Protein AF-A0A6G0KZS3-F1 (afdb_monomer_lite)

Structure (mmCIF, N/CA/C/O backbone):
data_AF-A0A6G0KZS3-F1
#
_entry.id   AF-A0A6G0KZS3-F1
#
loop_
_atom_site.group_PDB
_atom_site.id
_atom_site.type_symbol
_atom_site.label_atom_id
_atom_site.label_alt_id
_atom_site.label_comp_id
_atom_site.label_asym_id
_atom_site.label_entity_id
_atom_site.label_seq_id
_atom_site.pdbx_PDB_ins_code
_atom_site.Cartn_x
_atom_site.Cartn_y
_atom_site.Cartn_z
_atom_site.occupancy
_atom_site.B_iso_or_equiv
_atom_site.auth_seq_id
_atom_site.auth_comp_id
_atom_site.auth_asym_id
_atom_site.auth_atom_id
_atom_site.pdbx_PDB_model_num
ATOM 1 N N . MET A 1 1 ? 31.550 -29.328 -32.102 1.00 39.69 1 MET A N 1
ATOM 2 C CA . MET A 1 1 ? 31.745 -28.303 -31.057 1.00 39.69 1 MET A CA 1
ATOM 3 C C . MET A 1 1 ? 30.416 -28.162 -30.347 1.00 39.69 1 MET A C 1
ATOM 5 O O . MET A 1 1 ? 29.513 -27.527 -30.875 1.00 39.69 1 MET A O 1
ATOM 9 N N . GLN A 1 2 ? 30.274 -28.915 -29.259 1.00 29.72 2 GLN A N 1
ATOM 10 C CA . GLN A 1 2 ? 29.063 -29.011 -28.453 1.00 29.72 2 GLN A CA 1
ATOM 11 C C . GLN A 1 2 ? 28.859 -27.678 -27.726 1.00 29.72 2 GLN A C 1
ATOM 13 O O . GLN A 1 2 ? 29.783 -27.167 -27.096 1.00 29.72 2 GLN A O 1
ATOM 18 N N . VAL A 1 3 ? 27.673 -27.097 -27.873 1.00 37.41 3 VAL A N 1
ATOM 19 C CA . VAL A 1 3 ? 27.232 -25.933 -27.105 1.00 37.41 3 VAL A CA 1
ATOM 20 C C . VAL A 1 3 ? 26.646 -26.497 -25.818 1.00 37.41 3 VAL A C 1
ATOM 22 O O . VAL A 1 3 ? 25.468 -26.841 -25.781 1.00 37.41 3 VAL A O 1
ATOM 25 N N . ASP A 1 4 ? 27.498 -26.694 -24.813 1.00 33.75 4 ASP A N 1
ATOM 26 C CA . ASP A 1 4 ? 27.059 -27.204 -23.519 1.00 33.75 4 ASP A CA 1
ATOM 27 C C . ASP A 1 4 ? 26.267 -26.134 -22.763 1.00 33.75 4 ASP A C 1
ATOM 29 O O . ASP A 1 4 ? 26.659 -24.972 -22.616 1.00 33.75 4 ASP A O 1
ATOM 33 N N . GLU A 1 5 ? 25.096 -26.579 -22.336 1.00 44.16 5 GLU A N 1
ATOM 34 C CA . GLU A 1 5 ? 24.052 -25.869 -21.631 1.00 44.16 5 GLU A CA 1
ATOM 35 C C . GLU A 1 5 ? 24.571 -25.257 -20.323 1.00 44.16 5 GLU A C 1
ATOM 37 O O . GLU A 1 5 ? 24.999 -25.962 -19.410 1.00 44.16 5 GLU A O 1
ATOM 42 N N . LEU A 1 6 ? 24.466 -23.933 -20.181 1.00 41.03 6 LEU A N 1
ATOM 43 C CA . LEU A 1 6 ? 24.489 -23.285 -18.869 1.00 41.03 6 LEU A CA 1
ATOM 44 C C . LEU A 1 6 ? 23.038 -23.082 -18.413 1.00 41.03 6 LEU A C 1
ATOM 46 O O . LEU A 1 6 ? 22.379 -22.143 -18.875 1.00 41.03 6 LEU A O 1
ATOM 50 N N . PRO A 1 7 ? 22.501 -23.932 -17.518 1.00 41.41 7 PRO A N 1
ATOM 51 C CA . PRO A 1 7 ? 21.160 -23.746 -17.001 1.00 41.41 7 PRO A CA 1
ATOM 52 C C . PRO A 1 7 ? 21.137 -22.508 -16.106 1.00 41.41 7 PRO A C 1
ATOM 54 O O . PRO A 1 7 ? 21.902 -22.395 -15.155 1.00 41.41 7 PRO A O 1
ATOM 57 N N . CYS A 1 8 ? 20.245 -21.578 -16.448 1.00 39.38 8 CYS A N 1
ATOM 58 C CA . CYS A 1 8 ? 19.611 -20.538 -15.634 1.00 39.38 8 CYS A CA 1
ATOM 59 C C . CYS A 1 8 ? 20.050 -20.404 -14.155 1.00 39.38 8 CYS A C 1
ATOM 61 O O . CYS A 1 8 ? 19.211 -20.481 -13.254 1.00 39.38 8 CYS A O 1
ATOM 63 N N . PHE A 1 9 ? 21.321 -20.086 -13.890 1.00 33.47 9 PHE A N 1
ATOM 64 C CA . PHE A 1 9 ? 21.834 -19.863 -12.530 1.00 33.47 9 PHE A CA 1
ATOM 65 C C . PHE A 1 9 ? 21.087 -18.715 -11.823 1.00 33.47 9 PHE A C 1
ATOM 67 O O . PHE A 1 9 ? 20.845 -18.749 -10.622 1.00 33.47 9 PHE A O 1
ATOM 74 N N . TRP A 1 10 ? 20.586 -17.747 -12.595 1.00 36.19 10 TRP A N 1
ATOM 75 C CA . TRP A 1 10 ? 19.781 -16.628 -12.093 1.00 36.19 10 TRP A CA 1
ATOM 76 C C . TRP A 1 10 ? 18.278 -16.923 -11.949 1.00 36.19 10 TRP A C 1
ATOM 78 O O . TRP A 1 10 ? 17.560 -16.138 -11.334 1.00 36.19 10 TRP A O 1
ATOM 88 N N . GLY A 1 11 ? 17.776 -18.037 -12.495 1.00 37.59 11 GLY A N 1
ATOM 89 C CA . GLY A 1 11 ? 16.354 -18.401 -12.427 1.00 37.59 11 GLY A CA 1
ATOM 90 C C . GLY A 1 11 ? 15.974 -19.208 -11.180 1.00 37.59 11 GLY A C 1
ATOM 91 O O . GLY A 1 11 ? 14.811 -19.190 -10.768 1.00 37.59 11 GLY A O 1
ATOM 92 N N . ALA A 1 12 ? 16.945 -19.903 -10.581 1.00 36.94 12 ALA A N 1
ATOM 93 C CA . ALA A 1 12 ? 16.737 -20.801 -9.444 1.00 36.94 12 ALA A CA 1
ATOM 94 C C . ALA A 1 12 ? 16.919 -20.116 -8.077 1.00 36.94 12 ALA A C 1
ATOM 96 O O . ALA A 1 12 ? 16.227 -20.470 -7.126 1.00 36.94 12 ALA A O 1
ATOM 97 N N . VAL A 1 13 ? 17.751 -19.070 -7.980 1.00 42.22 13 VAL A N 1
ATOM 98 C CA . VAL A 1 13 ? 18.003 -18.355 -6.707 1.00 42.22 13 VAL A CA 1
ATOM 99 C C . VAL A 1 13 ? 16.739 -17.682 -6.147 1.00 42.22 13 VAL A C 1
ATOM 101 O O . VAL A 1 13 ? 16.626 -17.465 -4.945 1.00 42.22 13 VAL A O 1
ATOM 104 N N . PHE A 1 14 ? 15.741 -17.398 -6.988 1.00 44.47 14 PHE A N 1
ATOM 105 C CA . PHE A 1 14 ? 14.516 -16.721 -6.554 1.00 44.47 14 PHE A CA 1
ATOM 106 C C . PHE A 1 14 ? 13.391 -17.660 -6.077 1.00 44.47 14 PHE A C 1
ATOM 108 O O . PHE A 1 14 ? 12.347 -17.161 -5.655 1.00 44.47 14 PHE A O 1
ATOM 115 N N . ARG A 1 15 ? 13.535 -18.994 -6.169 1.00 47.59 15 ARG A N 1
ATOM 116 C CA . ARG A 1 15 ? 12.397 -19.908 -5.932 1.00 47.59 15 ARG A CA 1
ATOM 117 C C . ARG A 1 15 ? 12.238 -20.433 -4.508 1.00 47.59 15 ARG A C 1
ATOM 119 O O . ARG A 1 15 ? 11.091 -20.616 -4.116 1.00 47.59 15 ARG A O 1
ATOM 126 N N . GLU A 1 16 ? 13.295 -20.596 -3.712 1.00 47.72 16 GLU A N 1
ATOM 127 C CA . GLU A 1 16 ? 13.157 -21.370 -2.460 1.00 47.72 16 GLU A CA 1
ATOM 128 C C . GLU A 1 16 ? 13.212 -20.579 -1.131 1.00 47.72 16 GLU A C 1
ATOM 130 O O . GLU A 1 16 ? 12.835 -21.141 -0.109 1.00 47.72 16 GLU A O 1
ATOM 135 N N . ALA A 1 17 ? 13.630 -19.301 -1.069 1.00 53.62 17 ALA A N 1
ATOM 136 C CA . ALA A 1 17 ? 14.018 -18.722 0.239 1.00 53.62 17 ALA A CA 1
ATOM 137 C C . ALA A 1 17 ? 13.681 -17.244 0.532 1.00 53.62 17 ALA A C 1
ATOM 139 O O . ALA A 1 17 ? 14.250 -16.674 1.459 1.00 53.62 17 ALA A O 1
ATOM 140 N N . ALA A 1 18 ? 12.757 -16.592 -0.179 1.00 63.88 18 ALA A N 1
ATOM 141 C CA . ALA A 1 18 ? 12.428 -15.187 0.111 1.00 63.88 18 ALA A CA 1
ATOM 142 C C . ALA A 1 18 ? 10.924 -14.964 0.296 1.00 63.88 18 ALA A C 1
ATOM 144 O O . ALA A 1 18 ? 10.260 -14.341 -0.534 1.00 63.88 18 ALA A O 1
ATOM 145 N N . LYS A 1 19 ? 10.366 -15.454 1.413 1.00 66.44 19 LYS A N 1
ATOM 146 C CA . LYS A 1 19 ? 9.069 -14.940 1.879 1.00 66.44 19 LYS A CA 1
ATOM 147 C C . LYS A 1 19 ? 9.222 -13.423 2.080 1.00 66.44 19 LYS A C 1
ATOM 149 O O . LYS A 1 19 ? 10.180 -13.004 2.730 1.00 66.44 19 LYS A O 1
ATOM 154 N N . PRO A 1 20 ? 8.342 -12.578 1.524 1.00 71.25 20 PRO A N 1
ATOM 155 C CA . PRO A 1 20 ? 8.448 -11.136 1.701 1.00 71.25 20 PRO A CA 1
ATOM 156 C C . PRO A 1 20 ? 8.001 -10.756 3.117 1.00 71.25 20 PRO A C 1
ATOM 158 O O . PRO A 1 20 ? 6.816 -10.555 3.371 1.00 71.25 20 PRO A O 1
ATOM 161 N N . VAL A 1 21 ? 8.962 -10.695 4.043 1.00 71.25 21 VAL A N 1
ATOM 162 C CA . VAL A 1 21 ? 8.724 -10.384 5.467 1.00 71.25 21 VAL A CA 1
ATOM 163 C C . VAL A 1 21 ? 8.849 -8.884 5.766 1.00 71.25 21 VAL A C 1
ATOM 165 O O . VAL A 1 21 ? 8.308 -8.402 6.753 1.00 71.25 21 VAL A O 1
ATOM 168 N N . CYS A 1 22 ? 9.549 -8.121 4.922 1.00 74.56 22 CYS A N 1
ATOM 169 C CA . CYS A 1 22 ? 9.937 -6.743 5.239 1.00 74.56 22 CYS A CA 1
ATOM 170 C C . CYS A 1 22 ? 9.008 -5.652 4.681 1.00 74.56 22 CYS A C 1
ATOM 172 O O . CYS A 1 22 ? 8.903 -4.587 5.283 1.00 74.56 22 CYS A O 1
ATOM 174 N N . ALA A 1 23 ? 8.347 -5.868 3.539 1.00 79.81 23 ALA A N 1
ATOM 175 C CA . ALA A 1 23 ? 7.563 -4.818 2.886 1.00 79.81 23 ALA A CA 1
ATOM 176 C C . ALA A 1 23 ? 6.362 -5.359 2.104 1.00 79.81 23 ALA A C 1
ATOM 178 O O . ALA A 1 23 ? 6.430 -6.427 1.495 1.00 79.81 23 ALA A O 1
ATOM 179 N N . ARG A 1 24 ? 5.285 -4.560 2.069 1.00 85.50 24 ARG A N 1
ATOM 180 C CA . ARG A 1 24 ? 4.100 -4.809 1.237 1.00 85.50 24 ARG A CA 1
ATOM 181 C C . ARG A 1 24 ? 4.268 -4.301 -0.194 1.00 85.50 24 ARG A C 1
ATOM 183 O O . ARG A 1 24 ? 5.020 -3.359 -0.463 1.00 85.50 24 ARG A O 1
ATOM 190 N N . SER A 1 25 ? 3.493 -4.861 -1.116 1.00 87.94 25 SER A N 1
ATOM 191 C CA . SER A 1 25 ? 3.476 -4.489 -2.529 1.00 87.94 25 SER A CA 1
ATOM 192 C C . SER A 1 25 ? 3.112 -3.019 -2.753 1.00 87.94 25 SER A C 1
ATOM 194 O O . SER A 1 25 ? 3.643 -2.402 -3.678 1.00 87.94 25 SER A O 1
ATOM 196 N N . SER A 1 26 ? 2.280 -2.420 -1.893 1.00 87.62 26 SER A N 1
ATOM 197 C CA . SER A 1 26 ? 1.963 -0.985 -1.935 1.00 87.62 26 SER A CA 1
ATOM 198 C C . SER A 1 26 ? 3.194 -0.118 -1.669 1.00 87.62 26 SER A C 1
ATOM 200 O O . SER A 1 26 ? 3.451 0.827 -2.412 1.00 87.62 26 SER A O 1
ATOM 202 N N . THR A 1 27 ? 3.991 -0.475 -0.659 1.00 89.31 27 THR A N 1
ATOM 203 C CA . THR A 1 27 ? 5.223 0.236 -0.291 1.00 89.31 27 THR A CA 1
ATOM 204 C C . THR A 1 27 ? 6.263 0.119 -1.397 1.00 89.31 27 THR A C 1
ATOM 206 O O . THR A 1 27 ? 6.851 1.118 -1.803 1.00 89.31 27 THR A O 1
ATOM 209 N N . LEU A 1 28 ? 6.432 -1.083 -1.956 1.00 89.75 28 LEU A N 1
ATOM 210 C CA . LEU A 1 28 ? 7.341 -1.312 -3.082 1.00 89.75 28 LEU A CA 1
ATOM 211 C C . LEU A 1 28 ? 6.908 -0.547 -4.337 1.00 89.75 28 LEU A C 1
ATOM 213 O O . LEU A 1 28 ? 7.745 0.021 -5.036 1.00 89.75 28 LEU A O 1
ATOM 217 N N . THR A 1 29 ? 5.604 -0.486 -4.614 1.00 90.38 29 THR A N 1
ATOM 218 C CA . THR A 1 29 ? 5.065 0.277 -5.749 1.00 90.38 29 THR A CA 1
ATOM 219 C C . THR A 1 29 ? 5.291 1.776 -5.561 1.00 90.38 29 THR A C 1
ATOM 221 O O . THR A 1 29 ? 5.668 2.461 -6.512 1.00 90.38 29 THR A O 1
ATOM 224 N N . TYR A 1 30 ? 5.113 2.282 -4.339 1.00 90.75 30 TYR A N 1
ATOM 225 C CA . TYR A 1 30 ? 5.381 3.679 -4.012 1.00 90.75 30 TYR A CA 1
ATOM 226 C C . TYR A 1 30 ? 6.866 4.025 -4.154 1.00 90.75 30 TYR A C 1
ATOM 228 O O . TYR A 1 30 ? 7.201 4.971 -4.863 1.00 90.75 30 TYR A O 1
ATOM 236 N N . ALA A 1 31 ? 7.761 3.223 -3.571 1.00 90.44 31 ALA A N 1
ATOM 237 C CA . ALA A 1 31 ? 9.205 3.412 -3.697 1.00 90.44 31 ALA A CA 1
ATOM 238 C C . ALA A 1 31 ? 9.645 3.379 -5.168 1.00 90.44 31 ALA A C 1
ATOM 240 O O . ALA A 1 31 ? 10.345 4.274 -5.636 1.00 90.44 31 ALA A O 1
ATOM 241 N N . LYS A 1 32 ? 9.150 2.403 -5.938 1.00 91.81 32 LYS A N 1
ATOM 242 C CA . LYS A 1 32 ? 9.384 2.320 -7.382 1.00 91.81 32 LYS A CA 1
ATOM 243 C C . LYS A 1 32 ? 8.936 3.592 -8.107 1.00 91.81 32 LYS A C 1
ATOM 245 O O . LYS A 1 32 ? 9.676 4.092 -8.950 1.00 91.81 32 LYS A O 1
ATOM 250 N N . LYS A 1 33 ? 7.740 4.110 -7.801 1.00 90.56 33 LYS A N 1
ATOM 251 C CA . LYS A 1 33 ? 7.235 5.364 -8.380 1.00 90.56 33 LYS A CA 1
ATOM 252 C C . LYS A 1 33 ? 8.160 6.530 -8.032 1.00 90.56 33 LYS A C 1
ATOM 254 O O . LYS A 1 33 ? 8.533 7.270 -8.934 1.00 90.56 33 LYS A O 1
ATOM 259 N N . ALA A 1 34 ? 8.563 6.651 -6.767 1.00 91.31 34 ALA A N 1
ATOM 260 C CA . ALA A 1 34 ? 9.450 7.711 -6.299 1.00 91.31 34 ALA A CA 1
ATOM 261 C C . ALA A 1 34 ? 10.790 7.700 -7.047 1.00 91.31 34 ALA A C 1
ATOM 263 O O . ALA A 1 34 ? 11.170 8.717 -7.616 1.00 91.31 34 ALA A O 1
ATOM 264 N N . PHE A 1 35 ? 11.456 6.545 -7.149 1.00 88.88 35 PHE A N 1
ATOM 265 C CA . PHE A 1 35 ? 12.707 6.428 -7.906 1.00 88.88 35 PHE A CA 1
ATOM 266 C C . PHE A 1 35 ? 12.517 6.682 -9.403 1.00 88.88 35 PHE A C 1
ATOM 268 O O . PHE A 1 35 ? 13.344 7.339 -10.029 1.00 88.88 35 PHE A O 1
ATOM 275 N N . SER A 1 36 ? 11.410 6.205 -9.980 1.00 88.50 36 SER A N 1
ATOM 276 C CA . SER A 1 36 ? 11.105 6.394 -11.398 1.00 88.50 36 SER A CA 1
ATOM 277 C C . SER A 1 36 ? 10.985 7.867 -11.791 1.00 88.50 36 SER A C 1
ATOM 279 O O . SER A 1 36 ? 11.303 8.193 -12.932 1.00 88.50 36 SER A O 1
ATOM 281 N N . CYS A 1 37 ? 10.517 8.743 -10.897 1.00 87.25 37 CYS A N 1
ATOM 282 C CA . CYS A 1 37 ? 10.375 10.175 -11.178 1.00 87.25 37 CYS A CA 1
ATOM 283 C C . CYS A 1 37 ? 11.722 10.871 -11.417 1.00 87.25 37 CYS A C 1
ATOM 285 O O . CYS A 1 37 ? 11.774 11.848 -12.154 1.00 87.25 37 CYS A O 1
ATOM 287 N N . PHE A 1 38 ? 12.802 10.361 -10.824 1.00 88.06 38 PHE A N 1
ATOM 288 C CA . PHE A 1 38 ? 14.142 10.936 -10.962 1.00 88.06 38 PHE A CA 1
ATOM 289 C C . PHE A 1 38 ? 14.905 10.409 -12.185 1.00 88.06 38 PHE A C 1
ATOM 291 O O . PHE A 1 38 ? 16.018 10.854 -12.455 1.00 88.06 38 PHE A O 1
ATOM 298 N N . MET A 1 39 ? 14.349 9.447 -12.928 1.00 87.12 39 MET A N 1
ATOM 299 C CA . MET A 1 39 ? 15.037 8.845 -14.071 1.00 87.12 39 MET A CA 1
ATOM 300 C C . MET A 1 39 ? 14.879 9.711 -15.331 1.00 87.12 39 MET A C 1
ATOM 302 O O . MET A 1 39 ? 13.749 10.000 -15.710 1.00 87.12 39 MET A O 1
ATOM 306 N N . PRO A 1 40 ? 15.957 10.059 -16.061 1.00 83.88 40 PRO A N 1
ATOM 307 C CA . PRO A 1 40 ? 15.879 10.973 -17.210 1.00 83.88 40 PRO A CA 1
ATOM 308 C C . PRO A 1 40 ? 14.926 10.518 -18.326 1.00 83.88 40 PRO A C 1
ATOM 310 O O . PRO A 1 40 ? 14.288 11.331 -18.987 1.00 83.88 40 PRO A O 1
ATOM 313 N N . ARG A 1 41 ? 14.809 9.202 -18.546 1.00 83.62 41 ARG A N 1
ATOM 314 C CA . ARG A 1 41 ? 13.976 8.602 -19.600 1.00 83.62 41 ARG A CA 1
ATOM 315 C C . ARG A 1 41 ? 12.724 7.931 -19.030 1.00 83.62 41 ARG A C 1
ATOM 317 O O . ARG A 1 41 ? 12.476 6.763 -19.310 1.00 83.62 41 ARG A O 1
ATOM 324 N N . VAL A 1 42 ? 11.924 8.651 -18.236 1.00 82.00 4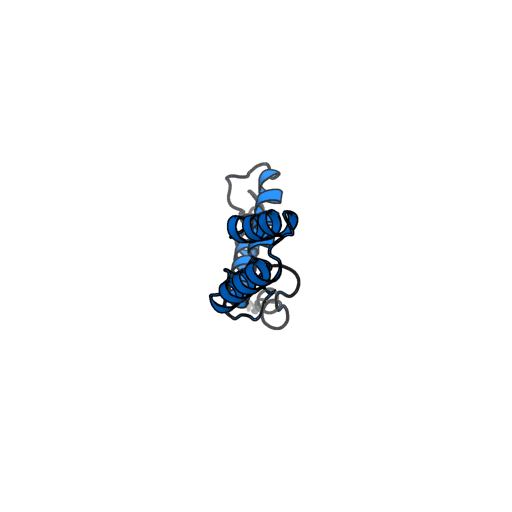2 VAL A N 1
ATOM 325 C CA . VAL A 1 42 ? 10.753 8.106 -17.504 1.00 82.00 42 VAL A CA 1
ATOM 326 C C . VAL A 1 42 ? 9.800 7.289 -18.395 1.00 82.00 42 VAL A C 1
ATOM 328 O O . VAL A 1 42 ? 9.334 6.212 -18.003 1.00 82.00 42 VAL A O 1
ATOM 331 N N . ALA A 1 43 ? 9.514 7.789 -19.601 1.00 83.00 43 ALA A N 1
ATOM 332 C CA . ALA A 1 43 ? 8.552 7.190 -20.526 1.00 83.00 43 ALA A CA 1
ATOM 333 C C . ALA A 1 43 ? 9.076 5.931 -21.241 1.00 83.00 43 ALA A C 1
ATOM 335 O O . ALA A 1 43 ? 8.270 5.099 -21.656 1.00 83.00 43 AL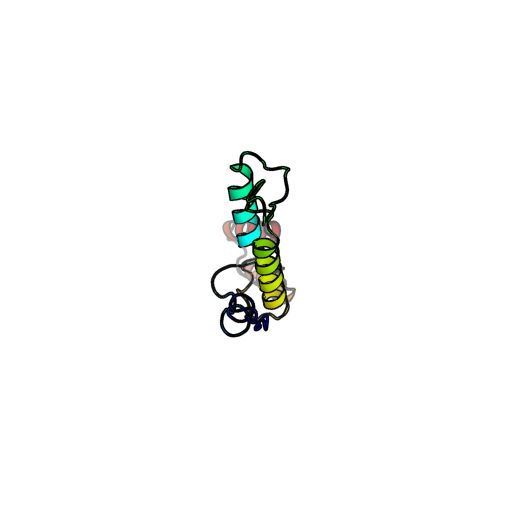A A O 1
ATOM 336 N N . VAL A 1 44 ? 10.397 5.764 -21.344 1.00 87.50 44 VAL A N 1
ATOM 337 C CA . VAL A 1 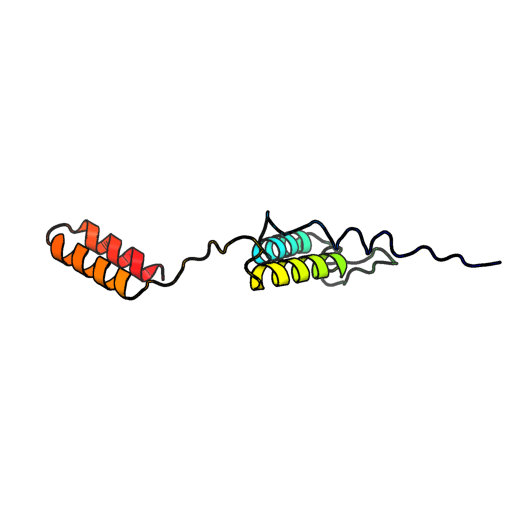44 ? 11.030 4.680 -22.107 1.00 87.50 44 VAL A CA 1
ATOM 338 C C . VAL A 1 44 ? 11.137 3.429 -21.237 1.00 87.50 44 VAL A C 1
ATOM 340 O O . VAL A 1 44 ? 11.601 3.483 -20.095 1.00 87.50 44 VAL A O 1
ATOM 343 N N . GLN A 1 45 ? 10.691 2.291 -21.768 1.00 86.88 45 GLN A N 1
ATOM 344 C CA . GLN A 1 45 ? 10.831 1.006 -21.089 1.00 86.88 45 GLN A CA 1
ATOM 345 C C . GLN A 1 45 ? 12.306 0.600 -21.001 1.00 86.88 45 GLN A C 1
ATOM 347 O O . GLN A 1 45 ? 13.105 0.976 -21.851 1.00 86.88 45 GLN A O 1
ATOM 352 N N . T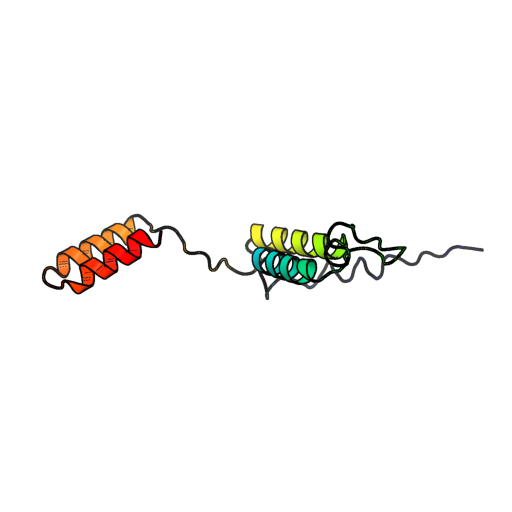RP A 1 46 ? 12.672 -0.138 -19.953 1.00 89.62 46 TRP A N 1
ATOM 353 C CA . TRP A 1 46 ? 14.025 -0.668 -19.826 1.00 89.62 46 TRP A CA 1
ATOM 354 C C . TRP A 1 46 ? 14.294 -1.722 -20.898 1.00 89.62 46 TRP A C 1
ATOM 356 O O . TRP A 1 46 ? 13.588 -2.732 -20.944 1.00 89.62 46 TRP A O 1
ATOM 366 N N . ASP A 1 47 ? 15.334 -1.512 -21.697 1.00 87.38 47 ASP A N 1
ATOM 367 C CA . ASP A 1 47 ? 15.897 -2.525 -22.583 1.00 87.38 47 ASP A CA 1
ATOM 368 C C . ASP A 1 47 ? 17.049 -3.247 -21.853 1.00 87.38 47 ASP A C 1
ATOM 370 O O . ASP A 1 47 ? 18.067 -2.618 -21.543 1.00 87.38 47 ASP A O 1
ATOM 374 N N . PRO A 1 48 ? 16.929 -4.554 -21.556 1.00 82.69 48 PRO A N 1
ATOM 375 C CA . PRO A 1 48 ? 17.964 -5.299 -20.842 1.00 82.69 48 PRO A CA 1
ATOM 376 C C . PRO A 1 48 ? 19.232 -5.538 -21.674 1.00 82.69 48 PRO A C 1
ATOM 378 O O . PRO A 1 48 ? 20.295 -5.751 -21.091 1.00 82.69 48 PRO A O 1
ATOM 381 N N . ILE A 1 49 ? 19.136 -5.501 -23.006 1.00 86.12 49 ILE A N 1
ATOM 382 C CA . ILE A 1 49 ? 20.248 -5.755 -23.928 1.00 86.12 49 ILE A CA 1
ATOM 383 C C . ILE A 1 49 ? 21.045 -4.468 -24.119 1.00 86.12 49 ILE A C 1
ATOM 385 O O . ILE A 1 49 ? 22.262 -4.451 -23.936 1.00 86.12 49 ILE A O 1
ATOM 389 N N . ARG A 1 50 ? 20.352 -3.370 -24.439 1.00 85.88 50 ARG A N 1
ATOM 390 C CA . ARG A 1 50 ? 20.981 -2.060 -24.676 1.00 85.88 50 ARG A CA 1
ATOM 391 C C . ARG A 1 50 ? 21.285 -1.289 -23.392 1.00 85.88 50 ARG A C 1
ATOM 393 O O . ARG A 1 50 ? 22.059 -0.341 -23.435 1.00 85.88 50 ARG A O 1
ATOM 400 N N . LYS A 1 51 ? 20.716 -1.704 -22.252 1.00 84.38 51 LYS A N 1
ATOM 401 C CA . LYS A 1 51 ? 20.802 -1.015 -20.948 1.00 84.38 51 LYS A CA 1
ATOM 402 C C . LYS A 1 51 ? 20.333 0.442 -21.023 1.00 84.38 51 LYS A C 1
ATOM 404 O O . LYS A 1 51 ? 20.873 1.324 -20.357 1.00 84.38 51 LYS A O 1
ATOM 409 N N . GLU A 1 52 ? 19.315 0.686 -21.840 1.00 85.25 52 GLU A N 1
ATOM 410 C CA . GLU A 1 52 ? 18.743 2.008 -22.080 1.00 85.25 52 GLU A CA 1
ATOM 411 C C . GLU A 1 52 ? 17.308 2.095 -21.547 1.00 85.25 52 GLU A C 1
ATOM 413 O O . GLU A 1 52 ? 16.593 1.100 -21.431 1.00 85.25 52 GLU A O 1
ATOM 418 N N . GLY A 1 53 ? 16.874 3.317 -21.229 1.00 87.31 53 GLY A N 1
ATOM 419 C CA . GLY A 1 53 ? 15.526 3.599 -20.734 1.00 87.31 53 GLY A CA 1
ATOM 420 C C . GLY A 1 53 ? 15.463 3.728 -19.215 1.00 87.31 53 GLY A C 1
ATOM 421 O O . GLY A 1 53 ? 16.437 4.120 -18.577 1.00 87.31 53 GLY A O 1
ATOM 422 N N . ASN A 1 54 ? 14.294 3.458 -18.632 1.00 88.06 54 ASN A N 1
ATOM 423 C CA . ASN A 1 54 ? 14.064 3.582 -17.195 1.00 88.06 54 ASN A CA 1
ATOM 424 C C . ASN A 1 54 ? 14.261 2.236 -16.471 1.00 88.06 54 ASN A C 1
ATOM 426 O O . ASN A 1 54 ? 13.365 1.389 -16.560 1.00 88.06 54 ASN A O 1
ATOM 430 N N . PRO A 1 55 ? 15.330 2.054 -15.668 1.00 85.12 55 PRO A N 1
ATOM 431 C CA . PRO A 1 55 ? 15.619 0.790 -14.977 1.00 85.12 55 PRO A CA 1
ATOM 432 C C . PRO A 1 55 ? 14.476 0.297 -14.079 1.00 85.12 55 PRO A C 1
ATOM 434 O O . PRO A 1 55 ? 14.264 -0.908 -13.918 1.00 85.12 55 PRO A O 1
ATOM 437 N N . THR A 1 56 ? 13.681 1.221 -13.528 1.00 85.94 56 THR A N 1
ATOM 438 C CA . THR A 1 56 ? 12.541 0.887 -12.660 1.00 85.94 56 THR A CA 1
ATOM 439 C C . THR A 1 56 ? 11.384 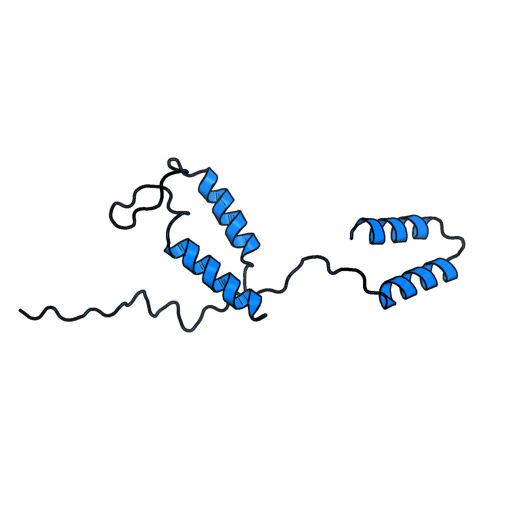0.232 -13.424 1.00 85.94 56 THR A C 1
ATOM 441 O O . THR A 1 56 ? 10.563 -0.460 -12.820 1.00 85.94 56 THR A O 1
ATOM 444 N N . ARG A 1 57 ? 11.312 0.396 -14.754 1.00 84.81 57 ARG A N 1
ATOM 445 C CA . ARG A 1 57 ? 10.300 -0.228 -15.628 1.00 84.81 57 ARG A CA 1
ATOM 446 C C . ARG A 1 57 ? 10.728 -1.597 -16.168 1.00 84.81 57 ARG A C 1
ATOM 448 O O . ARG A 1 57 ? 10.010 -2.155 -16.992 1.00 84.81 57 ARG A O 1
ATOM 455 N N . SER A 1 58 ? 11.843 -2.147 -15.689 1.00 88.31 58 SER A N 1
ATOM 456 C CA . SER A 1 58 ? 12.306 -3.488 -16.049 1.00 88.31 58 SER A CA 1
ATOM 457 C C . SER A 1 58 ? 11.332 -4.596 -15.637 1.00 88.31 58 SER A C 1
ATOM 459 O O . SER A 1 58 ? 10.598 -4.501 -14.645 1.00 88.31 58 SER A O 1
ATOM 461 N N . GLU A 1 59 ? 11.341 -5.688 -16.402 1.00 87.19 59 GLU A N 1
ATOM 462 C CA . GLU A 1 59 ? 10.518 -6.868 -16.125 1.00 87.19 59 GLU A CA 1
ATOM 463 C C . GLU A 1 59 ? 10.882 -7.529 -14.797 1.00 87.19 59 GLU A C 1
ATOM 465 O O . GLU A 1 59 ? 9.990 -7.958 -14.069 1.00 87.19 59 GLU A O 1
ATOM 470 N N . LEU A 1 60 ? 12.168 -7.536 -14.436 1.00 87.44 60 LEU A N 1
ATOM 471 C CA . LEU A 1 60 ? 12.653 -8.094 -13.173 1.00 87.44 60 LEU A CA 1
ATOM 472 C C . LEU A 1 60 ? 11.983 -7.421 -11.970 1.00 87.44 60 LEU A C 1
ATOM 474 O O . LEU A 1 60 ? 11.379 -8.104 -11.143 1.00 87.44 60 LEU A O 1
ATOM 478 N N . VAL A 1 61 ? 11.990 -6.085 -11.912 1.00 87.19 61 VAL A N 1
ATOM 479 C CA . VAL A 1 61 ? 11.351 -5.324 -10.823 1.00 87.19 61 VAL A CA 1
ATOM 480 C C . VAL A 1 61 ? 9.842 -5.583 -10.785 1.00 87.19 61 VAL A C 1
ATOM 482 O O . VAL A 1 61 ? 9.260 -5.779 -9.715 1.00 87.19 61 VAL A O 1
ATOM 485 N N . ASN A 1 62 ? 9.191 -5.636 -11.949 1.00 89.00 62 ASN A N 1
ATOM 486 C CA . ASN A 1 62 ? 7.763 -5.948 -12.036 1.00 89.00 62 ASN A CA 1
ATOM 487 C C . ASN A 1 62 ? 7.442 -7.362 -11.540 1.00 89.00 62 ASN A C 1
ATOM 489 O O . ASN A 1 62 ? 6.432 -7.559 -10.861 1.00 89.00 62 ASN A O 1
ATOM 493 N N . ASN A 1 63 ? 8.288 -8.339 -11.858 1.00 89.56 63 ASN A N 1
ATOM 494 C CA . ASN A 1 63 ? 8.118 -9.724 -11.443 1.00 89.56 63 ASN A CA 1
ATOM 495 C C . ASN A 1 63 ? 8.288 -9.877 -9.929 1.00 89.56 63 ASN A C 1
ATOM 497 O O . ASN A 1 63 ? 7.478 -10.568 -9.316 1.00 89.56 63 ASN A O 1
ATOM 501 N N . VAL A 1 64 ? 9.227 -9.156 -9.304 1.00 89.31 64 VAL A N 1
ATOM 502 C CA . VAL A 1 64 ? 9.344 -9.109 -7.835 1.00 89.31 64 VAL A CA 1
ATOM 503 C C . VAL A 1 64 ? 8.050 -8.593 -7.203 1.00 89.31 64 VAL A C 1
ATOM 505 O O . VAL A 1 64 ? 7.489 -9.256 -6.333 1.00 89.31 64 VAL A O 1
ATOM 508 N N . ILE A 1 65 ? 7.508 -7.467 -7.679 1.00 88.81 65 ILE A N 1
ATOM 509 C CA . ILE A 1 65 ? 6.255 -6.905 -7.142 1.00 88.81 65 ILE A CA 1
ATOM 510 C C . ILE A 1 65 ? 5.084 -7.884 -7.325 1.00 88.81 65 ILE A C 1
ATOM 512 O O . ILE A 1 65 ? 4.271 -8.048 -6.413 1.00 88.81 65 ILE A O 1
ATOM 516 N N . LYS A 1 66 ? 4.992 -8.566 -8.475 1.00 89.75 66 LYS A N 1
ATOM 517 C CA . LYS A 1 66 ? 3.971 -9.601 -8.719 1.00 89.75 66 LYS A CA 1
ATOM 518 C C . LYS A 1 66 ? 4.109 -10.772 -7.746 1.00 89.75 66 LYS A C 1
ATOM 520 O O . LYS A 1 66 ? 3.098 -11.248 -7.236 1.00 89.75 66 LYS A O 1
ATOM 525 N N . THR A 1 67 ? 5.328 -11.222 -7.470 1.00 88.44 67 THR A N 1
ATOM 526 C CA . THR A 1 67 ? 5.590 -12.293 -6.502 1.00 88.44 67 THR A CA 1
ATOM 527 C C . THR A 1 67 ? 5.161 -11.878 -5.099 1.00 88.44 67 THR A C 1
ATOM 529 O O . THR A 1 67 ? 4.423 -12.622 -4.460 1.00 88.44 67 THR A O 1
ATOM 532 N N . VAL A 1 68 ? 5.505 -10.664 -4.655 1.00 87.94 68 VAL A N 1
ATOM 533 C CA . VAL A 1 68 ? 5.066 -10.142 -3.348 1.00 87.94 68 VAL A CA 1
ATOM 534 C C . VAL A 1 68 ? 3.541 -10.106 -3.251 1.00 87.94 68 VAL A C 1
ATOM 536 O O . VAL A 1 68 ? 2.987 -10.635 -2.292 1.00 87.94 68 VAL A O 1
ATOM 539 N N . LYS A 1 69 ? 2.846 -9.603 -4.282 1.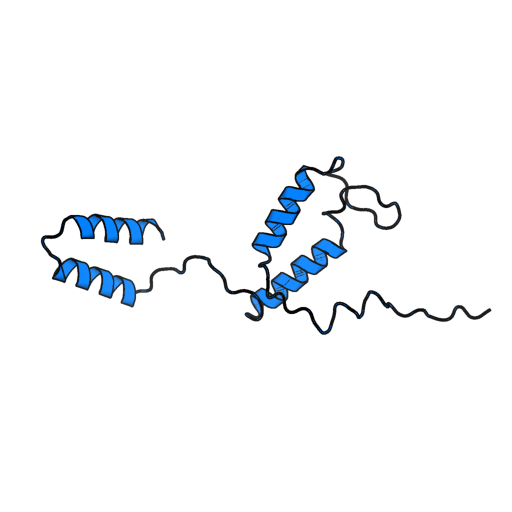00 88.56 69 LYS A N 1
ATOM 540 C CA . LYS A 1 69 ? 1.372 -9.614 -4.329 1.00 88.56 69 LYS A CA 1
ATOM 541 C C . LYS A 1 69 ? 0.784 -11.021 -4.192 1.00 88.56 69 LYS A C 1
ATOM 543 O O . LYS A 1 69 ? -0.213 -11.201 -3.501 1.00 88.56 69 LYS A O 1
ATOM 548 N N . ARG A 1 70 ? 1.392 -12.031 -4.825 1.00 88.25 70 ARG A N 1
ATOM 549 C CA . ARG A 1 70 ? 0.938 -13.430 -4.705 1.00 88.25 70 ARG A CA 1
ATOM 550 C C . ARG A 1 70 ? 1.062 -13.952 -3.272 1.00 88.25 70 ARG A C 1
ATOM 552 O O . ARG A 1 70 ? 0.175 -14.672 -2.829 1.00 88.25 70 ARG A O 1
ATOM 559 N N . PHE A 1 71 ? 2.130 -13.600 -2.556 1.00 85.31 71 PHE A N 1
ATOM 560 C CA . PHE A 1 71 ? 2.305 -13.987 -1.151 1.00 85.31 71 PHE A CA 1
ATOM 561 C C . PHE A 1 71 ? 1.366 -13.230 -0.206 1.00 85.31 71 PHE A C 1
ATOM 563 O O . PHE A 1 71 ? 0.856 -13.828 0.740 1.00 85.31 71 PHE A O 1
ATOM 570 N N . GLU A 1 72 ? 1.085 -11.956 -0.483 1.00 85.62 72 GLU A N 1
ATOM 571 C CA . GLU A 1 72 ? 0.099 -11.168 0.269 1.00 85.62 72 GLU A CA 1
ATOM 572 C C . GLU A 1 72 ? -1.309 -11.758 0.162 1.00 85.62 72 GLU A C 1
ATOM 574 O O . GLU A 1 72 ? -1.955 -11.958 1.184 1.00 85.62 72 GLU A O 1
ATOM 579 N N . VAL A 1 73 ? -1.762 -12.113 -1.049 1.00 86.12 73 VAL A N 1
ATOM 580 C CA . VAL A 1 73 ? -3.087 -12.733 -1.270 1.00 86.12 73 VAL A CA 1
ATOM 581 C C . VAL A 1 73 ? -3.220 -14.077 -0.545 1.00 86.12 73 VAL A C 1
ATOM 583 O O . VAL A 1 73 ? -4.310 -14.456 -0.139 1.00 86.12 73 VAL A O 1
ATOM 586 N N . ARG A 1 74 ? -2.109 -14.794 -0.348 1.00 86.12 74 ARG A N 1
ATOM 587 C CA . ARG A 1 74 ? -2.070 -16.060 0.402 1.00 86.12 74 ARG A CA 1
ATOM 588 C C . ARG A 1 74 ? -1.984 -15.868 1.920 1.00 86.12 74 ARG A C 1
ATOM 590 O O . ARG A 1 74 ? -1.817 -16.857 2.626 1.00 86.12 74 ARG A O 1
ATOM 597 N N . CYS A 1 75 ? -2.023 -14.629 2.415 1.00 78.94 75 CYS A N 1
ATOM 598 C CA . CYS A 1 75 ? -1.807 -14.278 3.824 1.00 78.94 75 CYS A CA 1
ATOM 599 C C . CYS A 1 75 ? -0.447 -14.750 4.383 1.00 78.94 75 CYS A C 1
ATOM 601 O O . CYS A 1 75 ? -0.289 -14.915 5.588 1.00 78.94 75 CYS A O 1
ATOM 603 N N . GLN A 1 76 ? 0.546 -14.966 3.512 1.00 80.25 76 GLN A N 1
ATOM 604 C CA . GLN A 1 76 ? 1.905 -15.410 3.868 1.00 80.25 76 GLN A CA 1
ATOM 605 C C . GLN A 1 76 ? 2.934 -14.266 3.826 1.00 80.25 76 GLN A C 1
ATOM 607 O O . GLN A 1 76 ? 4.131 -14.502 3.996 1.00 80.25 76 GLN A O 1
ATOM 612 N N . GLY A 1 77 ? 2.477 -13.044 3.543 1.00 77.19 77 GLY A N 1
ATOM 613 C CA . GLY A 1 77 ? 3.280 -11.822 3.541 1.00 77.19 77 GLY A CA 1
ATOM 614 C C . GLY A 1 77 ? 3.028 -10.948 4.772 1.00 77.19 77 GLY A C 1
ATOM 615 O O . GLY A 1 77 ? 2.412 -11.368 5.749 1.00 77.19 77 GLY A O 1
ATOM 616 N N . VAL A 1 78 ? 3.499 -9.704 4.708 1.00 80.50 78 VAL A N 1
ATOM 617 C CA . VAL A 1 78 ? 3.308 -8.707 5.772 1.00 80.50 78 VAL A CA 1
ATOM 618 C C . VAL A 1 78 ? 1.824 -8.384 5.965 1.00 80.50 78 VAL A C 1
ATOM 620 O O . VAL A 1 78 ? 1.111 -8.121 4.995 1.00 80.50 78 VAL A O 1
ATOM 623 N N . GLN A 1 79 ? 1.381 -8.351 7.226 1.00 78.25 79 GLN A N 1
ATOM 624 C CA . GLN A 1 79 ? 0.010 -7.991 7.587 1.00 78.25 79 GLN A CA 1
ATOM 625 C C . GLN A 1 79 ? -0.344 -6.573 7.126 1.00 78.25 79 GLN A C 1
ATOM 627 O O . GLN A 1 79 ? 0.489 -5.660 7.089 1.00 78.25 79 GLN A O 1
ATOM 632 N N . SER A 1 80 ? -1.608 -6.380 6.758 1.00 78.50 80 SER A N 1
ATOM 633 C CA . SER A 1 80 ? -2.101 -5.051 6.417 1.00 78.50 80 SER A CA 1
ATOM 634 C C . SER A 1 80 ? -2.176 -4.191 7.678 1.00 78.50 80 SER A C 1
ATOM 636 O O . SER A 1 80 ? -2.840 -4.555 8.638 1.00 78.50 80 SER A O 1
ATOM 638 N N . ALA A 1 81 ? -1.530 -3.025 7.648 1.00 79.00 81 ALA A N 1
ATOM 639 C CA . ALA A 1 81 ? -1.712 -1.978 8.656 1.00 79.00 81 ALA A CA 1
ATOM 640 C C . ALA A 1 81 ? -2.897 -1.048 8.324 1.00 79.00 81 ALA A C 1
ATOM 642 O O . ALA A 1 81 ? -3.050 0.005 8.940 1.00 79.00 81 ALA A O 1
ATOM 643 N N . ALA A 1 82 ? -3.696 -1.379 7.300 1.00 79.62 82 ALA A N 1
ATOM 644 C CA . ALA A 1 82 ? -4.889 -0.610 6.975 1.00 79.62 82 ALA A CA 1
ATOM 645 C C . ALA A 1 82 ? -5.905 -0.723 8.116 1.00 79.62 82 ALA A C 1
ATOM 647 O O . ALA A 1 82 ? -6.062 -1.790 8.711 1.00 79.62 82 ALA A O 1
ATOM 648 N N . ARG A 1 83 ? -6.604 0.377 8.406 1.00 80.06 83 ARG A N 1
ATOM 649 C CA . ARG A 1 83 ? -7.698 0.350 9.374 1.00 80.06 83 ARG A CA 1
ATOM 650 C C . ARG A 1 83 ? -8.792 -0.596 8.897 1.00 80.06 83 ARG A C 1
ATOM 652 O O . ARG A 1 83 ? -9.201 -0.533 7.739 1.00 80.06 83 ARG A O 1
ATOM 659 N N . ARG A 1 84 ? -9.244 -1.463 9.804 1.00 83.44 84 ARG A N 1
ATOM 660 C CA . ARG A 1 84 ? -10.412 -2.311 9.574 1.00 83.44 84 ARG A CA 1
ATOM 661 C C . ARG A 1 84 ? -11.707 -1.512 9.804 1.00 83.44 84 ARG A C 1
ATOM 663 O O . ARG A 1 84 ? -11.696 -0.582 10.619 1.00 83.44 84 ARG A O 1
ATOM 670 N N . PRO A 1 85 ? -12.803 -1.863 9.115 1.00 85.69 85 PRO A N 1
ATOM 671 C CA . PRO A 1 85 ? -14.126 -1.340 9.433 1.00 85.69 85 PRO A CA 1
ATOM 672 C C . PRO A 1 85 ? -14.539 -1.678 10.874 1.00 85.69 85 PRO A C 1
ATOM 674 O O . PRO A 1 85 ? -14.096 -2.688 11.421 1.00 85.69 85 PRO A O 1
ATOM 677 N N . ILE A 1 86 ? -15.378 -0.837 11.476 1.00 85.62 86 ILE A N 1
ATOM 678 C CA . ILE A 1 86 ? -15.984 -1.076 12.789 1.00 85.62 86 ILE A CA 1
ATOM 679 C C . ILE A 1 86 ? -17.007 -2.199 12.652 1.00 85.62 86 ILE A C 1
ATOM 681 O O . ILE A 1 86 ? -17.889 -2.156 11.793 1.00 85.62 86 ILE A O 1
ATOM 685 N N . GLU A 1 87 ? -16.896 -3.192 13.527 1.00 89.50 87 GLU A N 1
ATOM 686 C CA . GLU A 1 87 ? -17.864 -4.280 13.602 1.00 89.50 87 GLU A CA 1
ATOM 687 C C . GLU A 1 87 ? -19.071 -3.889 14.462 1.00 89.50 87 GLU A C 1
ATOM 689 O O . GLU A 1 87 ? -18.992 -3.019 15.332 1.00 89.50 87 GLU A O 1
ATOM 694 N N . TYR A 1 88 ? -20.209 -4.546 14.225 1.00 87.88 88 TYR A N 1
ATOM 695 C CA . TYR A 1 88 ? -21.469 -4.216 14.896 1.00 87.88 88 TYR A CA 1
ATOM 696 C C . TYR A 1 88 ? -21.365 -4.302 16.427 1.00 87.88 88 TYR A C 1
ATOM 698 O O . TYR A 1 88 ? -21.842 -3.413 17.129 1.00 87.88 88 TYR A O 1
ATOM 706 N N . GLU A 1 89 ? -20.689 -5.322 16.956 1.00 90.44 89 GLU A N 1
ATOM 707 C CA . GLU A 1 89 ? -20.503 -5.486 18.404 1.00 90.44 89 GLU A CA 1
ATOM 708 C C . GLU A 1 89 ? -19.682 -4.345 19.013 1.00 90.44 89 GLU A C 1
ATOM 710 O O . GLU A 1 89 ? -19.985 -3.843 20.095 1.00 90.44 89 GLU A O 1
ATOM 715 N N . GLU A 1 90 ? -18.667 -3.877 18.291 1.00 87.69 90 GLU A N 1
ATOM 716 C CA . GLU A 1 90 ? -17.817 -2.771 18.726 1.00 87.69 90 GLU A CA 1
ATOM 717 C C . GLU A 1 90 ? -18.577 -1.454 18.718 1.00 87.69 90 GLU A C 1
ATOM 719 O O . GLU A 1 90 ? -18.400 -0.636 19.618 1.00 87.69 90 GLU A O 1
ATOM 724 N N . PHE A 1 91 ? -19.466 -1.274 17.742 1.00 87.31 91 PHE A N 1
ATOM 725 C CA . PHE A 1 91 ? -20.379 -0.143 17.695 1.00 87.31 91 PHE A CA 1
ATOM 726 C C . PHE A 1 91 ? -21.343 -0.141 18.890 1.00 87.31 91 PHE A C 1
ATOM 728 O O . PHE A 1 91 ? -21.511 0.892 19.541 1.00 87.31 91 PHE A O 1
ATOM 735 N N . VAL A 1 92 ? -21.924 -1.294 19.235 1.00 89.62 92 VAL A N 1
ATOM 736 C CA . VAL A 1 92 ? -22.790 -1.434 20.418 1.00 89.62 92 VAL A CA 1
ATOM 737 C C . VAL A 1 92 ? -22.010 -1.145 21.703 1.00 89.62 92 VAL A C 1
ATOM 739 O O . VAL A 1 92 ? -22.493 -0.387 22.542 1.00 89.62 92 VAL A O 1
ATOM 742 N N . ASN A 1 93 ? -20.781 -1.652 21.832 1.00 87.94 93 ASN A N 1
ATOM 743 C CA . ASN A 1 93 ? -19.898 -1.348 22.963 1.00 87.94 93 ASN A CA 1
ATOM 744 C C . ASN A 1 93 ? -19.557 0.149 23.054 1.00 87.94 93 ASN A C 1
ATOM 746 O O . ASN A 1 93 ? -19.454 0.714 24.141 1.00 87.94 93 ASN A O 1
ATOM 750 N N . LEU A 1 94 ? -19.416 0.824 21.915 1.00 85.56 94 LEU A N 1
ATOM 751 C CA . LEU A 1 94 ? -19.210 2.269 21.864 1.00 85.56 94 LEU A CA 1
ATOM 752 C C . LEU A 1 94 ? -20.436 3.022 22.405 1.00 85.56 94 LEU A C 1
ATOM 754 O O . LEU A 1 94 ? -20.293 3.947 23.205 1.00 85.56 94 LEU A O 1
ATOM 758 N N . LEU A 1 95 ? -21.643 2.600 22.021 1.00 85.12 95 LEU A N 1
ATOM 759 C CA . LEU A 1 95 ? -22.895 3.189 22.501 1.00 85.12 95 LEU A CA 1
ATOM 760 C C . LEU A 1 95 ? -23.127 2.943 23.997 1.00 85.12 95 LEU A C 1
ATOM 762 O O . LEU A 1 95 ? -23.554 3.862 24.698 1.00 85.12 95 LEU A O 1
ATOM 766 N N . THR A 1 96 ? -22.817 1.749 24.510 1.00 86.06 96 THR A N 1
ATOM 767 C CA . THR A 1 96 ? -22.936 1.456 25.948 1.00 86.06 96 THR A CA 1
ATOM 768 C C . THR A 1 96 ? -21.964 2.296 26.773 1.00 86.06 96 THR A C 1
ATOM 770 O O . THR A 1 96 ? -22.362 2.831 27.807 1.00 86.06 96 THR A O 1
ATOM 773 N N . LEU A 1 97 ? -20.734 2.514 26.294 1.00 83.38 97 LEU A N 1
ATOM 774 C CA . LEU A 1 97 ? -19.765 3.412 26.934 1.00 83.38 97 LEU A CA 1
ATOM 775 C C . LEU A 1 97 ? -20.245 4.869 26.961 1.00 83.38 97 LEU A C 1
ATOM 777 O O . LEU A 1 97 ? -20.105 5.542 27.982 1.00 83.38 97 LEU A O 1
ATOM 781 N N . VAL A 1 98 ? -20.840 5.359 25.870 1.00 83.06 98 VAL A N 1
ATOM 782 C CA . VAL A 1 98 ? -21.428 6.710 25.819 1.00 83.06 98 VAL A CA 1
ATOM 783 C C . VAL A 1 98 ? -22.587 6.842 26.797 1.00 83.06 98 VAL A C 1
ATOM 785 O O . VAL A 1 98 ? -22.693 7.846 27.500 1.00 83.06 98 VAL A O 1
ATOM 788 N N . HIS A 1 99 ? -23.451 5.831 26.853 1.00 82.00 99 HIS A N 1
ATOM 789 C CA . HIS A 1 99 ? -24.595 5.822 27.753 1.00 82.00 99 HIS A CA 1
ATOM 790 C C . HIS A 1 99 ? -24.167 5.770 29.227 1.00 82.00 99 HIS A C 1
ATOM 792 O O . HIS A 1 99 ? -24.704 6.505 30.048 1.00 82.00 99 HIS A O 1
ATOM 798 N N . ALA A 1 100 ? -23.151 4.973 29.560 1.00 82.06 100 ALA A N 1
ATOM 799 C CA . ALA A 1 100 ? -22.616 4.875 30.917 1.00 82.06 100 ALA A CA 1
ATOM 800 C C . ALA A 1 100 ? -21.872 6.143 31.373 1.00 82.06 100 ALA A C 1
ATOM 802 O O . ALA A 1 100 ? -21.769 6.408 32.568 1.00 82.06 100 ALA A O 1
ATOM 803 N N . ALA A 1 101 ? -21.344 6.935 30.438 1.00 74.56 101 ALA A N 1
ATOM 804 C CA . ALA A 1 101 ? -20.534 8.113 30.729 1.00 74.56 101 ALA A CA 1
ATOM 805 C C . ALA A 1 101 ? -21.271 9.455 30.561 1.00 74.56 101 ALA A C 1
ATOM 807 O O . ALA A 1 101 ? -20.621 10.503 30.452 1.00 74.56 101 ALA A O 1
ATOM 808 N N . GLN A 1 102 ? -22.610 9.426 30.537 1.00 64.38 102 GLN A N 1
ATOM 809 C CA . GLN A 1 102 ? -23.479 10.607 30.492 1.00 64.38 102 GLN A CA 1
ATOM 810 C C . GLN A 1 102 ? -23.002 11.668 31.504 1.00 64.38 102 GLN A C 1
ATOM 812 O O . GLN A 1 102 ? -23.024 11.445 32.711 1.00 64.38 102 GLN A O 1
ATOM 817 N N . GLY A 1 103 ? -22.504 12.801 30.988 1.00 65.88 103 GLY A N 1
ATOM 818 C CA . GLY A 1 103 ? -21.923 13.901 31.775 1.00 65.88 103 GLY A CA 1
ATOM 819 C C . GLY A 1 103 ? -20.490 14.310 31.397 1.00 65.88 103 GLY A C 1
ATOM 820 O O . GLY A 1 103 ? -20.033 15.368 31.823 1.00 65.88 103 GLY A O 1
ATOM 821 N N . LYS A 1 104 ? -19.770 13.532 30.574 1.00 68.44 104 LYS A N 1
ATOM 822 C CA . LYS A 1 104 ? -18.413 13.881 30.098 1.00 68.44 104 LYS A CA 1
ATOM 823 C C . LYS A 1 104 ? -18.426 14.333 28.635 1.00 68.44 104 LYS A C 1
ATOM 825 O O . LYS A 1 104 ? -18.382 13.502 27.730 1.00 68.44 104 LYS A O 1
ATOM 830 N N . GLU A 1 105 ? -18.408 15.647 28.391 1.00 69.25 105 GLU A N 1
ATOM 831 C CA . GLU A 1 105 ? -18.413 16.219 27.028 1.00 69.25 105 GLU A CA 1
ATOM 832 C C . GLU A 1 105 ? -17.268 15.713 26.135 1.00 69.25 105 GLU A C 1
ATOM 834 O O . GLU A 1 105 ? -17.440 15.563 24.926 1.00 69.25 105 GLU A O 1
ATOM 839 N N . ALA A 1 106 ? -16.118 15.370 26.722 1.00 72.38 106 ALA A N 1
ATOM 840 C CA . ALA A 1 106 ? -14.961 14.854 25.992 1.00 72.38 106 ALA A CA 1
ATOM 841 C C . ALA A 1 106 ? -15.255 13.554 25.215 1.00 72.38 106 ALA A C 1
ATOM 843 O O . ALA A 1 106 ? -14.730 13.358 24.119 1.00 72.38 106 ALA A O 1
ATOM 844 N N . LEU A 1 107 ? -16.127 12.679 25.733 1.00 76.38 107 LEU A N 1
ATOM 845 C CA . LEU A 1 107 ? -16.438 11.399 25.084 1.00 76.38 107 LEU A CA 1
ATOM 846 C C . LEU A 1 107 ? -17.224 11.570 23.783 1.00 76.38 107 LEU A C 1
ATOM 848 O O . LEU A 1 107 ? -17.041 10.782 22.858 1.00 76.38 107 LEU A O 1
ATOM 852 N N . LYS A 1 108 ? -18.017 12.640 23.658 1.00 73.44 108 LYS A N 1
ATOM 853 C CA . LYS A 1 108 ? -18.731 12.983 22.420 1.00 73.44 108 LYS A CA 1
ATOM 854 C C . LYS A 1 108 ? -17.763 13.194 21.252 1.00 73.44 108 LYS A C 1
ATOM 856 O O . LYS A 1 108 ? -18.013 12.719 20.145 1.00 73.44 108 LYS A O 1
ATOM 861 N N . TYR A 1 109 ? -16.639 13.866 21.502 1.00 79.19 109 TYR A N 1
ATOM 862 C CA . TYR A 1 109 ? -15.611 14.112 20.488 1.00 79.19 109 TYR A CA 1
ATOM 863 C C . TYR A 1 109 ? -14.812 12.848 20.153 1.00 79.19 109 TYR A C 1
ATOM 865 O O . TYR A 1 109 ? -14.454 12.637 18.994 1.00 79.19 109 TYR A O 1
ATOM 873 N N . VAL A 1 110 ? -14.588 11.967 21.130 1.00 79.69 110 VAL A N 1
ATOM 874 C CA . VAL A 1 110 ? -13.928 10.670 20.906 1.00 79.69 110 VAL A CA 1
ATOM 875 C C . VAL A 1 110 ? -14.792 9.766 20.025 1.00 79.69 110 VAL A C 1
ATOM 877 O O . VAL A 1 110 ? -14.306 9.204 19.052 1.00 79.69 110 VAL A O 1
ATOM 880 N N . VAL A 1 111 ? -16.093 9.683 20.294 1.00 81.62 111 VAL A N 1
ATOM 881 C CA . VAL A 1 111 ? -17.019 8.883 19.477 1.00 81.62 111 VAL A CA 1
ATOM 882 C C . VAL A 1 111 ? -17.117 9.435 18.057 1.00 81.62 111 VAL A C 1
ATOM 884 O O . VAL A 1 111 ? -16.984 8.686 17.093 1.00 81.62 111 VAL A O 1
ATOM 887 N N . SER A 1 112 ? -17.275 10.755 17.918 1.00 77.94 112 SER A N 1
ATOM 888 C CA . SER A 1 112 ? -17.324 11.417 16.609 1.00 77.94 112 SER A CA 1
ATOM 889 C C . SER A 1 112 ? -16.036 11.203 15.804 1.00 77.94 112 SER A C 1
ATOM 891 O O . SER A 1 112 ? -16.083 10.892 14.614 1.00 77.94 112 SER A O 1
ATOM 893 N N . SER A 1 113 ? -14.869 11.286 16.447 1.00 79.06 113 SER A N 1
ATOM 894 C CA . SER A 1 113 ? -13.589 11.046 15.771 1.00 79.06 113 SER A CA 1
ATOM 895 C C . SER A 1 113 ? -13.400 9.584 15.366 1.00 79.06 113 SER A C 1
ATOM 897 O O . SER A 1 113 ? -12.924 9.328 14.269 1.00 79.06 113 SER A O 1
ATOM 899 N N . VAL A 1 114 ? -13.823 8.611 16.176 1.00 81.25 114 VAL A N 1
ATOM 900 C CA . VAL A 1 114 ? -13.752 7.187 15.800 1.00 81.25 114 VAL A CA 1
ATOM 901 C C . VAL A 1 114 ? -14.650 6.876 14.599 1.00 81.25 114 VAL A C 1
ATOM 903 O O . VAL A 1 114 ? -14.226 6.149 13.704 1.00 81.25 114 VAL A O 1
ATOM 906 N N . LEU A 1 115 ? -15.850 7.462 14.543 1.00 79.88 115 LEU A N 1
ATOM 907 C CA . LEU A 1 115 ? -16.803 7.241 13.451 1.00 79.88 115 LEU A CA 1
ATOM 908 C C . LEU A 1 115 ? -16.427 7.972 12.154 1.00 79.88 115 LEU A C 1
ATOM 910 O O . LEU A 1 115 ? -16.678 7.449 11.078 1.00 79.88 115 LEU A O 1
ATOM 914 N N . THR A 1 116 ? -15.816 9.158 12.233 1.00 79.31 116 THR A N 1
ATOM 915 C CA . THR A 1 116 ? -15.374 9.926 11.044 1.00 79.31 116 THR A CA 1
ATOM 916 C C . THR A 1 116 ? -14.069 9.417 10.432 1.00 79.31 116 THR A C 1
ATOM 918 O O . THR A 1 116 ? -13.703 9.808 9.329 1.00 79.31 116 THR A O 1
ATOM 921 N N . LEU A 1 117 ? -13.347 8.570 11.161 1.00 71.81 117 LEU A N 1
ATOM 922 C CA . LEU A 1 117 ? -12.094 7.954 10.739 1.00 71.81 117 LEU A CA 1
ATOM 923 C C . LEU A 1 117 ? -12.280 6.613 9.996 1.00 71.81 117 LEU A C 1
ATOM 925 O O . LEU A 1 117 ? -11.272 5.978 9.655 1.00 71.81 117 LEU A O 1
ATOM 929 N N . GLN A 1 118 ? -13.533 6.186 9.814 1.00 64.56 118 GLN A N 1
ATOM 930 C CA . GLN A 1 118 ? -13.974 5.092 8.941 1.00 64.56 118 GLN A CA 1
ATOM 931 C C . GLN A 1 118 ? -14.130 5.595 7.506 1.00 64.56 118 GLN A C 1
ATOM 933 O O . GLN A 1 118 ? -13.713 4.847 6.595 1.00 64.56 118 GLN A O 1
#

Secondary structure (DSSP, 8-state):
--------HHHHTTTSS----S--HHHHHHHHHHHHHT-TTTTSPPBTTTTBS-GGG-HHHHHHHHHHHHHHHTT-SPPP-SPPPPPHHHHHHHHHHHHHTTT-HHHHHHHHHHHHT-

Radius of gyration: 24.65 Å; chains: 1; bounding box: 56×45×63 Å

pLDDT: mean 76.99, std 16.41, range [29.72, 91.81]

Sequence (118 aa):
MQVDELPCFWGAVFREAAKPVCARSSTLTYAKKAFSCFMPRVAVQWDPIRKEGNPTRSELVNNVIKTVKRFEVRCQGVQSAARRPIEYEEFVNLLTLVHAAQGKEALKYVVSSVLTLQ

Organism: NCBI:txid53985

Foldseek 3Di:
DDPDDDPPPPVPVPPDDPAAADDALVVLVVVLVVQLVPDPQSPAAQDPVVRDHGPSNDPVSVVVSVVRVVCVVVVRYDDDPDDDDDDPVNVVVLVVVCVVPPPDPVSVVVSVVVVVVD